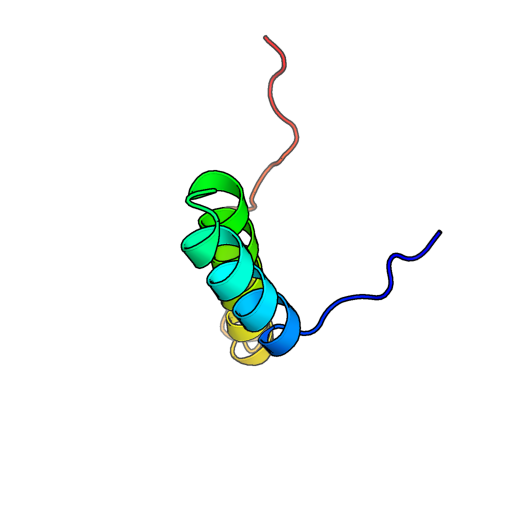Protein AF-A0A8H2PJ50-F1 (afdb_monomer)

Radius of gyration: 14.8 Å; Cα contacts (8 Å, |Δi|>4): 34; chains: 1; bounding box: 36×26×35 Å

Solvent-accessible surface area (backbone atoms only — not comparable to full-atom values): 3872 Å² total; per-residue (Å²): 132,83,71,82,80,72,48,44,68,53,24,46,53,49,15,52,52,28,47,75,70,70,36,58,65,61,12,50,53,27,42,51,50,21,51,53,50,50,47,58,74,68,57,54,79,92,74,58,55,73,91,75,49,78,74,85,74,79,78,67,79,89,119

Nearest PDB structures (foldseek):
  3j8c-assembly1_C  TM=6.885E-01  e=2.198E+00  Homo sapiens
  1vh6-assembly1_B  TM=9.856E-01  e=9.569E+00  Bacillus subtilis
  6lbn-assembly2_B  TM=8.091E-01  e=5.048E+00  Homo sapiens
  6le6-assembly2_B  TM=8.163E-01  e=5.048E+00  Homo sapiens
  6lf0-assembly2_B  TM=7.662E-01  e=6.950E+00  Homo sapiens

Structure (mmCIF, N/CA/C/O backbone):
data_AF-A0A8H2PJ50-F1
#
_entry.id   A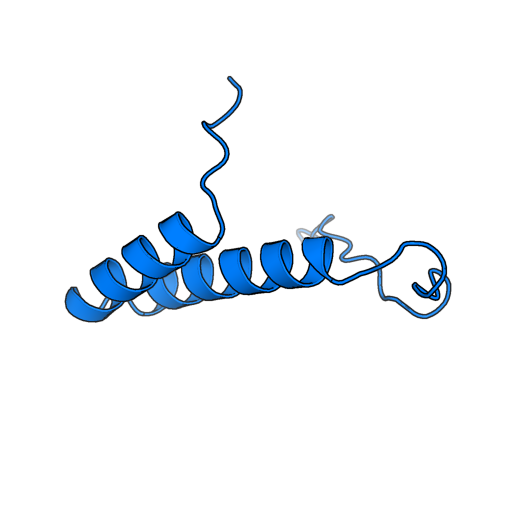F-A0A8H2PJ50-F1
#
loop_
_atom_site.group_PDB
_atom_site.id
_atom_site.type_symbol
_atom_site.label_atom_id
_atom_site.label_alt_id
_atom_site.label_comp_id
_atom_site.label_asym_id
_atom_site.label_entity_id
_atom_site.label_seq_id
_atom_site.pdbx_PDB_ins_code
_atom_site.Cartn_x
_atom_site.Cartn_y
_atom_site.Cartn_z
_atom_site.occupancy
_atom_site.B_iso_or_equiv
_atom_site.auth_seq_id
_atom_site.auth_comp_id
_atom_site.auth_asym_id
_atom_site.auth_atom_id
_atom_site.pdbx_PDB_model_num
ATOM 1 N N . MET A 1 1 ? 8.563 -21.219 7.081 1.00 34.00 1 MET A N 1
ATOM 2 C CA . MET A 1 1 ? 7.099 -21.048 7.021 1.00 34.00 1 MET A CA 1
ATOM 3 C C . MET A 1 1 ? 6.861 -19.934 6.019 1.00 34.00 1 MET A C 1
ATOM 5 O O . MET A 1 1 ? 7.260 -18.816 6.303 1.00 34.00 1 MET A O 1
ATOM 9 N N . LYS A 1 2 ? 6.412 -20.254 4.801 1.00 37.91 2 LYS A N 1
ATOM 10 C CA . LYS A 1 2 ? 6.093 -19.235 3.793 1.00 37.91 2 LYS A CA 1
ATOM 11 C C . LYS A 1 2 ? 4.779 -18.616 4.262 1.00 37.91 2 LYS A C 1
ATOM 13 O O . LYS A 1 2 ? 3.792 -19.343 4.361 1.00 37.91 2 LYS A O 1
ATOM 18 N N . THR A 1 3 ? 4.799 -17.360 4.691 1.00 46.47 3 THR A N 1
ATOM 19 C CA . THR A 1 3 ? 3.566 -16.588 4.865 1.00 46.47 3 THR A CA 1
ATOM 20 C C . THR A 1 3 ? 2.760 -16.743 3.581 1.00 46.47 3 THR A C 1
ATOM 22 O O . THR A 1 3 ? 3.342 -16.743 2.500 1.00 46.47 3 THR A O 1
ATOM 25 N N . ALA A 1 4 ? 1.456 -16.998 3.683 1.00 53.81 4 ALA A N 1
ATOM 26 C CA . ALA A 1 4 ? 0.604 -16.901 2.509 1.00 53.81 4 ALA A CA 1
ATOM 27 C C . ALA A 1 4 ? 0.775 -15.470 1.987 1.00 53.81 4 ALA A C 1
ATOM 29 O O . ALA A 1 4 ? 0.457 -14.530 2.715 1.00 53.81 4 ALA A O 1
ATOM 30 N N . ASP A 1 5 ? 1.403 -15.314 0.822 1.00 75.50 5 ASP A N 1
ATOM 31 C CA . ASP A 1 5 ? 1.709 -13.995 0.280 1.00 75.50 5 ASP A CA 1
ATOM 32 C C . ASP A 1 5 ? 0.374 -13.343 -0.095 1.00 75.50 5 ASP A C 1
ATOM 34 O O . ASP A 1 5 ? -0.280 -13.739 -1.060 1.00 75.50 5 ASP A O 1
ATOM 38 N N . MET A 1 6 ? -0.073 -12.416 0.752 1.00 87.62 6 MET A N 1
ATOM 39 C CA . MET A 1 6 ? -1.270 -11.614 0.533 1.00 87.62 6 MET A CA 1
ATOM 40 C C . MET A 1 6 ? -1.112 -10.801 -0.752 1.00 87.62 6 MET A C 1
ATOM 42 O O . MET A 1 6 ? -0.040 -10.254 -1.032 1.00 87.62 6 MET A O 1
ATOM 46 N N . THR A 1 7 ? -2.190 -10.724 -1.528 1.00 92.06 7 THR A N 1
ATOM 47 C CA . THR A 1 7 ? -2.231 -9.912 -2.747 1.00 92.06 7 THR A CA 1
ATOM 48 C C . THR A 1 7 ? -2.288 -8.417 -2.405 1.00 92.06 7 THR A C 1
ATOM 50 O O . THR A 1 7 ? -2.677 -8.054 -1.286 1.00 92.06 7 THR A O 1
ATOM 53 N N . PRO A 1 8 ? -1.954 -7.518 -3.350 1.00 92.06 8 PRO A N 1
ATOM 54 C CA . PRO A 1 8 ? -2.127 -6.079 -3.146 1.00 92.06 8 PRO A CA 1
ATOM 55 C C . PRO A 1 8 ? -3.561 -5.714 -2.741 1.00 92.06 8 PRO A C 1
ATOM 57 O O . PRO A 1 8 ? -3.781 -4.852 -1.887 1.00 92.06 8 PRO A O 1
ATOM 60 N N . GLU A 1 9 ? -4.549 -6.398 -3.321 1.00 95.00 9 GLU A N 1
ATOM 61 C CA . GLU A 1 9 ? -5.964 -6.23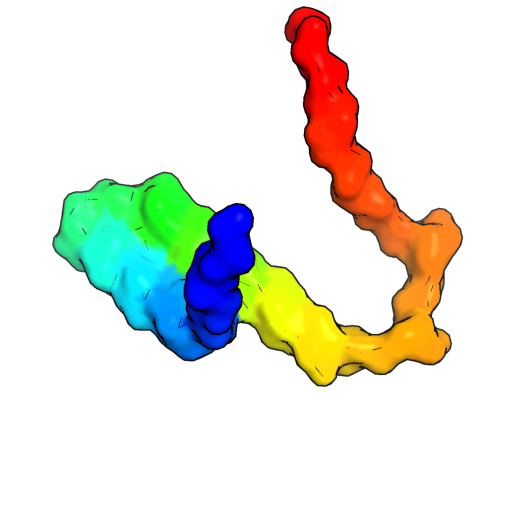1 -3.010 1.00 95.00 9 GLU A CA 1
ATOM 62 C C . GLU A 1 9 ? -6.276 -6.616 -1.557 1.00 95.00 9 GLU A C 1
ATOM 64 O O . GLU A 1 9 ? -6.972 -5.864 -0.868 1.00 95.00 9 GLU A O 1
ATOM 69 N N . ASP A 1 10 ? -5.719 -7.727 -1.066 1.00 96.25 10 ASP A N 1
ATOM 70 C CA . ASP A 1 10 ? -5.871 -8.159 0.331 1.00 96.25 10 ASP A CA 1
ATOM 71 C C . ASP A 1 10 ? -5.276 -7.124 1.293 1.00 96.25 10 ASP A C 1
ATOM 73 O O . ASP A 1 10 ? -5.887 -6.760 2.300 1.00 96.25 10 ASP A O 1
ATOM 77 N N . HIS A 1 11 ? -4.105 -6.575 0.960 1.00 94.56 11 HIS A N 1
ATOM 78 C CA . HIS A 1 11 ? -3.491 -5.509 1.745 1.00 94.56 11 HIS A CA 1
ATOM 79 C C . HIS A 1 11 ? -4.356 -4.239 1.780 1.00 94.56 11 HIS A C 1
ATOM 81 O O . HIS A 1 11 ? -4.467 -3.610 2.830 1.00 94.56 11 HIS A O 1
ATOM 87 N N . ILE A 1 12 ? -5.040 -3.873 0.692 1.00 96.56 12 ILE A N 1
ATOM 88 C CA . ILE A 1 12 ? -5.975 -2.733 0.696 1.00 96.56 12 ILE A CA 1
ATOM 89 C C . ILE A 1 12 ? -7.190 -3.000 1.597 1.00 96.56 12 ILE A C 1
ATOM 91 O O . ILE A 1 12 ? -7.671 -2.076 2.263 1.00 96.56 12 ILE A O 1
ATOM 95 N N . VAL A 1 13 ? -7.707 -4.233 1.618 1.00 97.50 13 VAL A N 1
ATOM 96 C CA . VAL A 1 13 ? -8.817 -4.622 2.504 1.00 97.50 13 VAL A CA 1
ATOM 97 C C . VAL A 1 13 ? -8.406 -4.467 3.967 1.00 97.50 13 VAL A C 1
ATOM 99 O O . VAL A 1 13 ? -9.105 -3.785 4.723 1.00 97.50 13 VAL A O 1
ATOM 102 N N . GLU A 1 14 ? -7.244 -4.996 4.345 1.00 97.12 14 GLU A N 1
ATOM 103 C CA . GLU A 1 14 ? -6.711 -4.846 5.702 1.00 97.12 14 GLU A CA 1
ATOM 104 C C . GLU A 1 14 ? -6.430 -3.380 6.051 1.00 97.12 14 GLU A C 1
ATOM 106 O O . GLU A 1 14 ? -6.812 -2.917 7.125 1.00 97.12 14 GLU A O 1
ATOM 111 N N . ALA A 1 15 ? -5.866 -2.593 5.127 1.00 96.00 15 ALA A N 1
ATOM 112 C CA . ALA A 1 15 ? -5.619 -1.170 5.356 1.00 96.00 15 ALA A CA 1
ATOM 113 C C . ALA A 1 15 ? -6.905 -0.405 5.717 1.00 96.00 15 ALA A C 1
ATOM 115 O O . ALA A 1 15 ? -6.915 0.414 6.638 1.00 96.00 15 ALA A O 1
ATOM 116 N N . LYS A 1 16 ? -8.016 -0.698 5.028 1.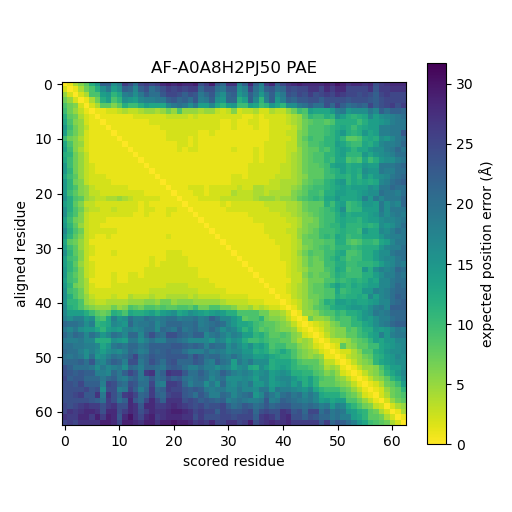00 97.31 16 LYS A N 1
ATOM 117 C CA . LYS A 1 16 ? -9.333 -0.112 5.326 1.00 97.31 16 LYS A CA 1
ATOM 118 C C . LYS A 1 16 ? -9.890 -0.602 6.663 1.00 97.31 16 LYS A C 1
ATOM 120 O O . LYS A 1 16 ? -10.471 0.197 7.397 1.00 97.31 16 LYS A O 1
ATOM 125 N N . SER A 1 17 ? -9.706 -1.885 6.976 1.00 97.88 17 SER A N 1
ATOM 126 C CA . SER A 1 17 ? -10.108 -2.478 8.256 1.00 97.88 17 SER A CA 1
ATOM 127 C C . SER A 1 17 ? -9.410 -1.785 9.430 1.00 97.88 17 SER A C 1
ATOM 129 O O . SER A 1 17 ? -10.081 -1.287 10.335 1.00 97.88 17 SER A O 1
ATOM 131 N N . TYR A 1 18 ? -8.081 -1.654 9.378 1.00 97.12 18 TYR A N 1
ATOM 132 C CA . TYR A 1 18 ? -7.290 -0.981 10.413 1.00 97.12 18 TYR A CA 1
ATOM 133 C C . TYR A 1 18 ? -7.600 0.513 10.521 1.00 97.12 18 TYR A C 1
ATOM 135 O O . TYR A 1 18 ? -7.728 1.036 11.629 1.00 97.12 18 TYR A O 1
ATOM 143 N N . ALA A 1 19 ? -7.834 1.196 9.395 1.00 95.19 19 ALA A N 1
ATOM 144 C CA . ALA A 1 19 ? -8.270 2.592 9.412 1.00 95.19 19 ALA A CA 1
ATOM 145 C C . ALA A 1 19 ? -9.614 2.763 10.144 1.00 95.19 19 ALA A C 1
ATOM 147 O O . ALA A 1 19 ? 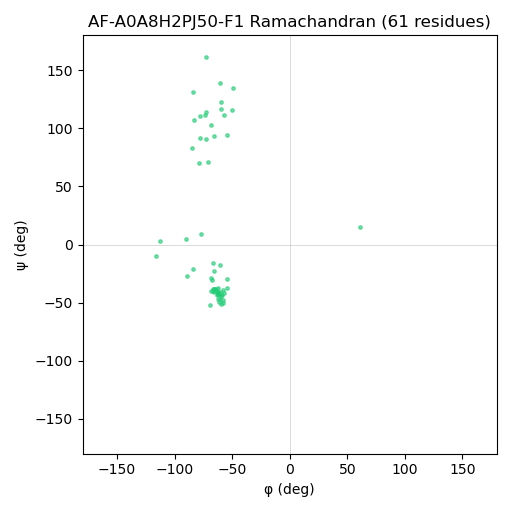-9.768 3.700 10.928 1.00 95.19 19 ALA A O 1
ATOM 148 N N . GLY A 1 20 ? -10.562 1.838 9.941 1.00 96.38 20 GLY A N 1
ATOM 149 C CA . GLY A 1 20 ? -11.842 1.807 10.659 1.00 96.38 20 GLY A CA 1
ATOM 150 C C . GLY A 1 20 ? -11.708 1.523 12.160 1.00 96.38 20 GLY A C 1
ATOM 151 O O . GLY A 1 20 ? -12.572 1.920 12.937 1.00 96.38 20 GLY A O 1
ATOM 152 N N . GLN A 1 21 ? -10.610 0.891 12.573 1.00 97.38 21 GLN A N 1
ATOM 153 C CA . GLN A 1 21 ? -10.251 0.642 13.973 1.00 97.38 21 GLN A CA 1
ATOM 154 C C . GLN A 1 21 ? -9.408 1.777 14.586 1.00 97.38 21 GLN A C 1
ATOM 156 O O . GLN A 1 21 ? -8.969 1.664 15.728 1.00 97.38 21 GLN A O 1
ATOM 161 N N . CYS A 1 22 ? -9.179 2.870 13.847 1.00 96.62 22 CYS A N 1
ATOM 162 C CA . CYS A 1 22 ? -8.272 3.965 14.205 1.00 96.62 22 CYS A CA 1
ATOM 163 C C . CYS A 1 22 ? -6.794 3.554 14.373 1.00 96.62 22 CYS A C 1
ATOM 165 O O . CYS A 1 22 ? -6.000 4.350 14.878 1.00 96.62 22 CYS A O 1
ATOM 167 N N . ASP A 1 23 ? -6.397 2.371 13.897 1.00 97.31 23 ASP A N 1
ATOM 168 C CA . ASP A 1 23 ? -4.997 1.948 13.841 1.00 97.31 23 ASP A CA 1
ATOM 169 C C . ASP A 1 23 ? -4.349 2.471 12.554 1.00 97.31 23 ASP A C 1
ATOM 171 O O . ASP A 1 23 ? -4.270 1.803 11.520 1.00 97.31 23 ASP A O 1
ATOM 175 N N . GLN A 1 24 ? -3.916 3.731 12.609 1.00 95.81 24 GLN A N 1
ATOM 176 C CA . GLN A 1 24 ? -3.331 4.410 11.452 1.00 95.81 24 GLN A CA 1
ATOM 177 C C . GLN A 1 24 ? -1.978 3.824 11.047 1.00 95.81 24 GLN A C 1
ATOM 179 O O . GLN A 1 24 ? -1.630 3.870 9.869 1.00 95.81 24 GLN A O 1
ATOM 184 N N . GLN A 1 25 ? -1.223 3.265 11.996 1.00 96.19 25 GLN A N 1
ATOM 185 C CA . GLN A 1 25 ? 0.079 2.680 11.702 1.00 96.19 25 GLN A CA 1
ATOM 186 C C . GLN A 1 25 ? -0.095 1.409 10.871 1.00 96.19 25 GLN A C 1
ATOM 188 O O . GLN A 1 25 ? 0.476 1.317 9.784 1.00 96.19 25 GLN A O 1
ATOM 193 N N . ALA A 1 26 ? -0.934 0.473 11.326 1.00 93.06 26 ALA A N 1
ATOM 194 C CA . ALA A 1 26 ? -1.211 -0.750 10.578 1.00 93.06 26 ALA A CA 1
ATOM 195 C C . ALA A 1 26 ? -1.864 -0.445 9.221 1.00 93.06 26 ALA A C 1
ATOM 197 O O . ALA A 1 26 ? -1.463 -1.008 8.198 1.00 93.06 26 ALA A O 1
ATOM 198 N N . ALA A 1 27 ? -2.796 0.514 9.178 1.00 95.56 27 ALA A N 1
ATOM 199 C CA . ALA A 1 27 ? -3.429 0.942 7.934 1.00 95.56 27 ALA A CA 1
ATOM 200 C C . ALA A 1 27 ? -2.410 1.440 6.895 1.00 95.56 27 ALA A C 1
ATOM 202 O O . ALA A 1 27 ? -2.434 1.013 5.738 1.00 95.56 27 ALA A O 1
ATOM 203 N N . GLN A 1 28 ? -1.486 2.311 7.310 1.00 96.19 28 GLN A N 1
ATOM 204 C CA . GLN A 1 28 ? -0.435 2.838 6.438 1.00 96.19 28 GLN A CA 1
ATOM 205 C C . GLN A 1 28 ? 0.544 1.751 5.999 1.00 96.19 28 GLN A C 1
ATOM 207 O O . GLN A 1 28 ? 0.911 1.712 4.826 1.00 96.19 28 GLN A O 1
ATOM 212 N N . THR A 1 29 ? 0.937 0.846 6.900 1.00 95.69 29 THR A N 1
ATOM 213 C CA . THR A 1 29 ? 1.821 -0.276 6.559 1.00 95.69 29 THR A CA 1
ATOM 214 C C . THR A 1 29 ? 1.213 -1.142 5.461 1.00 95.69 29 THR A C 1
ATOM 216 O O . THR A 1 29 ? 1.863 -1.377 4.444 1.00 95.69 29 THR A O 1
ATOM 219 N N . HIS A 1 30 ? -0.043 -1.561 5.612 1.00 95.19 30 HIS A N 1
ATOM 220 C CA . HIS A 1 30 ? -0.718 -2.365 4.594 1.00 95.19 30 HIS A CA 1
ATOM 221 C C . HIS A 1 30 ? -0.889 -1.604 3.270 1.00 95.19 30 HIS A C 1
ATOM 223 O O . HIS A 1 30 ? -0.633 -2.166 2.206 1.00 95.19 30 HIS A O 1
ATOM 229 N N . ALA A 1 31 ? -1.236 -0.314 3.312 1.00 93.75 31 ALA A N 1
ATOM 230 C CA . ALA A 1 31 ? -1.344 0.502 2.103 1.00 93.75 31 ALA A CA 1
ATOM 231 C C . ALA A 1 31 ? -0.006 0.617 1.348 1.00 93.75 31 ALA A C 1
ATOM 233 O O . ALA A 1 31 ? 0.022 0.491 0.125 1.00 93.75 31 ALA A O 1
ATOM 234 N N . LEU A 1 32 ? 1.107 0.817 2.062 1.00 95.06 32 LEU A N 1
ATOM 235 C CA . LEU A 1 32 ? 2.440 0.910 1.461 1.00 95.06 32 LEU A CA 1
ATOM 236 C C . LEU A 1 32 ? 2.891 -0.415 0.841 1.00 95.06 32 LEU A C 1
ATOM 238 O O . LEU A 1 32 ? 3.477 -0.398 -0.240 1.00 95.06 32 LEU A O 1
ATOM 242 N N . ILE A 1 33 ? 2.584 -1.551 1.475 1.00 91.56 33 ILE A N 1
ATOM 243 C CA . ILE A 1 33 ? 2.882 -2.874 0.907 1.00 91.56 33 ILE A CA 1
ATOM 244 C C . ILE A 1 33 ? 2.115 -3.076 -0.406 1.00 91.56 33 ILE A C 1
ATOM 246 O O . ILE A 1 33 ? 2.726 -3.437 -1.410 1.00 91.56 33 ILE A O 1
ATOM 250 N N . ALA A 1 34 ? 0.813 -2.767 -0.435 1.00 90.88 34 ALA A N 1
ATOM 251 C CA .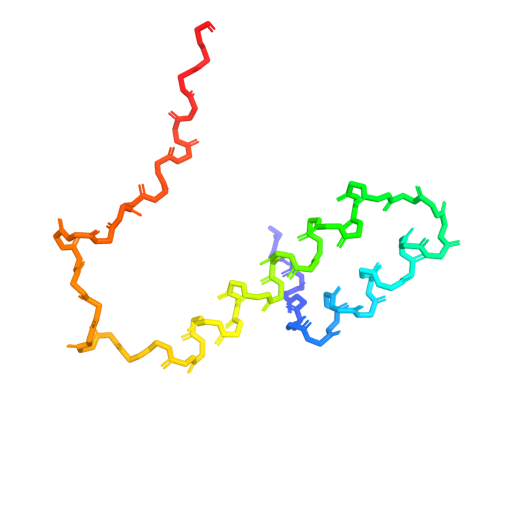 ALA A 1 34 ? 0.010 -2.873 -1.655 1.00 90.88 34 ALA A CA 1
ATOM 252 C C . ALA A 1 34 ? 0.570 -2.000 -2.791 1.00 90.88 34 ALA A C 1
ATOM 254 O O . ALA A 1 34 ? 0.676 -2.448 -3.931 1.00 90.88 34 ALA A O 1
ATOM 255 N N . ILE A 1 35 ? 0.967 -0.759 -2.481 1.00 89.62 35 ILE A N 1
ATOM 256 C CA . ILE A 1 35 ? 1.590 0.150 -3.453 1.00 89.62 35 ILE A CA 1
ATOM 257 C C . ILE A 1 35 ? 2.896 -0.445 -3.987 1.00 89.62 35 ILE A C 1
ATOM 259 O O . ILE A 1 35 ? 3.096 -0.456 -5.198 1.00 89.62 35 ILE A O 1
ATOM 263 N N . ALA A 1 36 ? 3.767 -0.956 -3.113 1.00 87.56 36 ALA A N 1
ATOM 264 C CA . ALA A 1 36 ? 5.036 -1.553 -3.521 1.00 87.56 36 ALA A CA 1
ATOM 265 C C . ALA A 1 36 ? 4.828 -2.753 -4.460 1.00 87.56 36 ALA A C 1
ATOM 267 O O . ALA A 1 36 ? 5.473 -2.828 -5.503 1.00 87.56 36 ALA A O 1
ATOM 268 N N . GLN A 1 37 ? 3.877 -3.634 -4.143 1.00 86.81 37 GLN A N 1
ATOM 269 C CA . GLN A 1 37 ? 3.554 -4.786 -4.985 1.00 86.81 37 GLN A CA 1
ATOM 270 C C . GLN A 1 37 ? 2.933 -4.368 -6.332 1.00 86.81 37 GLN A C 1
ATOM 272 O O . GLN A 1 37 ? 3.295 -4.917 -7.370 1.00 86.81 37 GLN A O 1
ATOM 277 N N . TYR A 1 38 ? 2.046 -3.364 -6.372 1.00 88.44 38 TYR A N 1
ATOM 278 C CA . TYR A 1 38 ? 1.538 -2.840 -7.650 1.00 88.44 38 TYR A CA 1
ATOM 279 C C . TYR A 1 38 ? 2.634 -2.198 -8.496 1.00 88.44 38 TYR A C 1
ATOM 281 O O . TYR A 1 38 ? 2.636 -2.351 -9.716 1.00 88.44 38 TYR A O 1
ATOM 289 N N . LEU A 1 39 ? 3.567 -1.483 -7.866 1.00 84.44 39 LEU A N 1
ATOM 290 C CA . LEU A 1 39 ? 4.723 -0.943 -8.569 1.00 84.44 39 LEU A CA 1
ATOM 291 C C . LEU A 1 39 ? 5.577 -2.074 -9.143 1.00 84.44 39 LEU A C 1
ATOM 293 O O . LEU A 1 39 ? 5.946 -1.986 -10.306 1.00 84.44 39 LEU A O 1
ATOM 297 N N . GLU A 1 40 ? 5.814 -3.158 -8.404 1.00 81.19 40 GLU A N 1
ATOM 298 C CA . GLU A 1 40 ? 6.531 -4.337 -8.913 1.00 81.19 40 GLU A CA 1
ATOM 299 C C . GLU A 1 40 ? 5.851 -4.950 -10.151 1.00 81.19 40 GLU A C 1
ATOM 301 O O . GLU A 1 40 ? 6.531 -5.298 -11.113 1.00 81.19 40 GLU A O 1
ATOM 306 N N . LEU A 1 41 ? 4.513 -5.002 -10.186 1.00 79.25 41 LEU A N 1
ATOM 307 C CA . LEU A 1 41 ? 3.756 -5.474 -11.357 1.00 79.25 41 LEU A CA 1
ATOM 308 C C . LEU A 1 41 ? 3.867 -4.542 -12.577 1.00 79.25 41 LEU A C 1
ATOM 310 O O . LEU A 1 41 ? 3.754 -4.994 -13.718 1.00 79.25 41 LEU A O 1
ATOM 314 N N . LEU A 1 42 ? 4.039 -3.237 -12.351 1.00 75.00 42 LEU A N 1
ATOM 315 C CA . LEU A 1 42 ? 4.139 -2.221 -13.405 1.00 75.00 42 LEU A CA 1
ATOM 316 C C . LEU A 1 42 ? 5.577 -2.007 -13.887 1.00 75.00 42 LEU A C 1
ATOM 318 O O . LEU A 1 42 ? 5.799 -1.584 -15.026 1.00 75.00 42 LEU A O 1
ATOM 322 N N . VAL A 1 43 ? 6.552 -2.278 -13.026 1.00 70.31 43 VAL A N 1
ATOM 323 C CA . VAL A 1 43 ? 7.969 -2.122 -13.313 1.00 70.31 43 VAL A CA 1
ATOM 324 C C . VAL A 1 43 ? 8.404 -3.221 -14.274 1.00 70.31 43 VAL A C 1
ATOM 326 O O . VAL A 1 43 ? 8.448 -4.403 -13.946 1.00 70.31 43 VAL A O 1
ATOM 329 N N . ARG A 1 44 ? 8.790 -2.819 -15.487 1.00 61.12 44 ARG A N 1
ATOM 330 C CA . ARG A 1 44 ? 9.555 -3.703 -16.365 1.00 61.12 44 ARG A CA 1
ATOM 331 C C . ARG A 1 44 ? 11.033 -3.592 -15.988 1.00 61.12 44 ARG A C 1
ATOM 333 O O . ARG A 1 44 ? 11.537 -2.466 -15.935 1.00 61.12 44 ARG A O 1
ATOM 340 N N . PRO A 1 45 ? 11.750 -4.712 -15.792 1.00 60.16 45 PRO A N 1
ATOM 341 C CA . PRO A 1 45 ? 13.154 -4.703 -15.368 1.00 60.16 45 PRO A CA 1
ATOM 342 C C . PRO A 1 45 ? 14.061 -3.865 -16.278 1.00 60.16 45 PRO A C 1
ATOM 344 O O . PRO A 1 45 ? 15.037 -3.282 -15.825 1.00 60.16 45 PRO A O 1
ATOM 347 N N . GLU A 1 46 ? 13.705 -3.771 -17.560 1.00 60.16 46 GLU A N 1
ATOM 348 C CA . GLU A 1 46 ? 14.419 -3.021 -18.597 1.00 60.16 46 GLU A CA 1
ATOM 349 C C . GLU A 1 46 ? 14.424 -1.491 -18.413 1.00 60.16 46 GLU A C 1
ATOM 351 O O . GLU A 1 46 ? 15.253 -0.820 -19.024 1.00 60.16 46 GLU A O 1
ATOM 356 N N . TYR A 1 47 ? 13.547 -0.935 -17.567 1.00 57.81 47 TYR A N 1
ATOM 357 C CA . TYR A 1 47 ? 13.468 0.509 -17.288 1.00 57.81 47 TYR A CA 1
ATOM 358 C C . TYR A 1 47 ? 13.881 0.887 -15.859 1.00 57.81 47 TYR A C 1
ATOM 360 O O . TYR A 1 47 ? 13.807 2.061 -15.493 1.00 57.81 47 TYR A O 1
ATOM 368 N N . VAL A 1 48 ? 14.317 -0.079 -15.047 1.00 62.62 48 VAL A N 1
ATOM 369 C CA . VAL A 1 48 ? 14.865 0.201 -13.716 1.00 62.62 48 VAL A CA 1
ATOM 370 C C . VAL A 1 48 ? 16.326 0.583 -13.876 1.00 62.62 48 VAL A C 1
ATOM 372 O O . VAL A 1 48 ? 17.178 -0.268 -14.128 1.00 62.62 48 VAL A O 1
ATOM 375 N N . ASP A 1 49 ? 16.633 1.866 -13.704 1.00 65.25 49 ASP A N 1
ATOM 376 C CA . ASP A 1 49 ? 18.019 2.285 -13.537 1.00 65.25 49 ASP A CA 1
ATOM 377 C C . ASP A 1 49 ? 18.501 1.856 -12.149 1.00 65.25 49 ASP A C 1
ATOM 379 O O . ASP A 1 49 ? 18.354 2.570 -11.156 1.00 65.25 49 ASP A O 1
ATOM 383 N N . VAL A 1 50 ? 19.063 0.653 -12.080 1.00 61.16 50 VAL A N 1
ATOM 384 C CA . VAL A 1 50 ? 19.617 0.064 -10.855 1.00 61.16 50 VAL A CA 1
ATOM 385 C C . VAL A 1 50 ? 20.762 0.883 -10.252 1.00 61.16 50 VAL A C 1
ATOM 387 O O . VAL A 1 50 ? 21.062 0.707 -9.077 1.00 61.16 50 VAL A O 1
ATOM 390 N N . ASN A 1 51 ? 21.385 1.791 -11.014 1.00 62.72 51 ASN A N 1
ATOM 391 C CA . ASN A 1 51 ? 22.458 2.652 -10.508 1.00 62.72 51 ASN A CA 1
ATOM 392 C C . ASN A 1 51 ? 21.922 3.901 -9.791 1.00 62.72 51 ASN A C 1
ATOM 394 O O . ASN A 1 51 ? 22.641 4.497 -8.993 1.00 62.72 51 ASN A O 1
ATOM 398 N N . HIS A 1 52 ? 20.671 4.291 -10.063 1.00 56.16 52 HIS A N 1
ATOM 399 C CA . HIS A 1 52 ? 20.010 5.453 -9.455 1.00 56.16 52 HIS A CA 1
ATOM 400 C C . HIS A 1 52 ? 18.788 5.093 -8.608 1.00 56.16 52 HIS A C 1
ATOM 402 O O . HIS A 1 52 ? 18.263 5.952 -7.902 1.00 56.1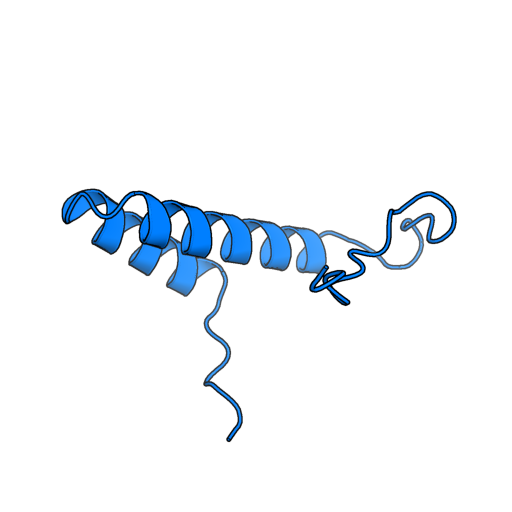6 52 HIS A O 1
ATOM 408 N N . THR A 1 53 ? 18.328 3.843 -8.656 1.00 56.41 53 THR A N 1
ATOM 409 C CA . THR A 1 53 ? 17.298 3.342 -7.749 1.00 56.41 53 THR A CA 1
ATOM 410 C C . THR A 1 53 ? 17.975 3.056 -6.414 1.00 56.41 53 THR A C 1
ATOM 412 O O . THR A 1 53 ? 18.789 2.133 -6.350 1.00 56.41 53 THR A O 1
ATOM 415 N N . PRO A 1 54 ? 17.699 3.828 -5.347 1.00 57.31 54 PRO A N 1
ATOM 416 C CA . PRO A 1 54 ? 18.269 3.528 -4.048 1.00 57.31 54 PRO A CA 1
ATOM 417 C C . PRO A 1 54 ? 17.815 2.126 -3.645 1.00 57.31 54 PRO A C 1
ATOM 419 O O . PRO A 1 54 ? 16.619 1.867 -3.493 1.00 57.31 54 PRO A O 1
ATOM 422 N N . ALA A 1 55 ? 18.771 1.210 -3.502 1.00 59.94 55 ALA A N 1
ATOM 423 C CA . ALA A 1 55 ? 18.504 -0.045 -2.833 1.00 59.94 55 ALA A CA 1
ATOM 424 C C . ALA A 1 55 ? 18.050 0.313 -1.416 1.00 59.94 55 ALA A C 1
ATOM 426 O O . ALA A 1 55 ? 18.752 1.028 -0.699 1.00 59.94 55 ALA A O 1
ATOM 427 N N . LEU A 1 56 ? 16.856 -0.135 -1.031 1.00 53.53 56 LEU A N 1
ATOM 428 C CA . LEU A 1 56 ? 16.446 -0.076 0.363 1.00 53.53 56 LEU A CA 1
ATOM 429 C C . LEU A 1 56 ? 17.374 -1.019 1.134 1.00 53.53 56 LEU A C 1
ATOM 431 O O . LEU A 1 56 ? 17.151 -2.227 1.185 1.00 53.53 56 LEU A O 1
ATOM 435 N N . ASP A 1 57 ? 18.455 -0.470 1.675 1.00 56.03 57 ASP A N 1
ATOM 436 C CA . ASP A 1 57 ? 19.329 -1.178 2.590 1.00 56.03 57 ASP A CA 1
ATOM 437 C C . ASP A 1 57 ? 18.659 -1.206 3.966 1.00 56.03 57 ASP A C 1
ATOM 439 O O . ASP A 1 57 ? 18.768 -0.286 4.774 1.00 56.03 57 ASP A O 1
ATOM 443 N N . TRP A 1 58 ? 17.895 -2.272 4.204 1.00 52.66 58 TRP A N 1
ATOM 444 C CA . TRP A 1 58 ? 17.278 -2.560 5.498 1.00 52.66 58 TRP A CA 1
ATOM 445 C C . TRP A 1 58 ? 18.280 -3.139 6.503 1.00 52.66 58 TRP A C 1
ATOM 447 O O . TRP A 1 58 ? 17.853 -3.591 7.572 1.00 52.66 58 TRP A O 1
ATOM 457 N N . SER A 1 59 ? 19.590 -3.153 6.209 1.00 55.50 59 SER A N 1
ATOM 458 C CA . SER A 1 59 ? 20.608 -3.387 7.234 1.00 55.50 59 SER A CA 1
ATOM 459 C C . SER A 1 59 ? 20.677 -2.160 8.142 1.00 55.50 59 SER A C 1
ATOM 461 O O . SER A 1 59 ? 21.585 -1.3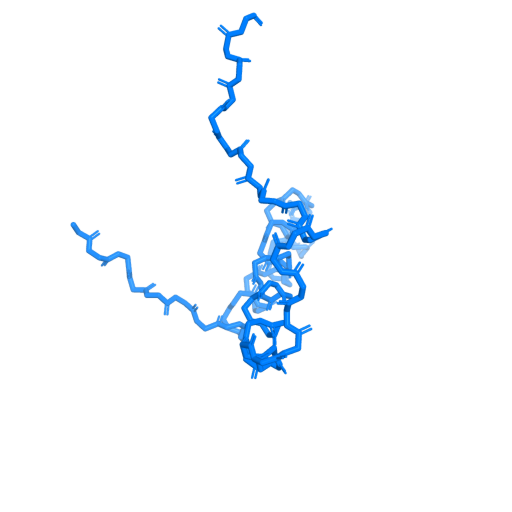42 8.107 1.00 55.50 59 SER A O 1
ATOM 463 N N . GLY A 1 60 ? 19.622 -2.000 8.942 1.00 48.84 60 GLY A N 1
ATOM 464 C CA . GLY A 1 60 ? 19.525 -0.962 9.941 1.00 48.84 60 GLY A CA 1
ATOM 465 C C . GLY A 1 60 ? 20.794 -0.977 10.773 1.00 48.84 60 GLY A C 1
ATOM 466 O O . GLY A 1 60 ? 21.078 -1.959 11.465 1.00 48.84 60 GLY A O 1
ATOM 467 N N . ASP A 1 61 ? 21.532 0.121 10.672 1.00 47.62 61 ASP A N 1
ATOM 468 C CA . ASP A 1 61 ? 22.530 0.534 11.633 1.00 47.62 61 ASP A CA 1
ATOM 469 C C . ASP A 1 61 ? 21.822 0.584 12.993 1.00 47.62 61 ASP A C 1
ATOM 471 O O . ASP A 1 61 ? 21.088 1.516 13.324 1.00 47.62 61 ASP A O 1
ATOM 475 N N . ARG A 1 62 ? 21.919 -0.522 13.733 1.00 53.12 62 ARG A N 1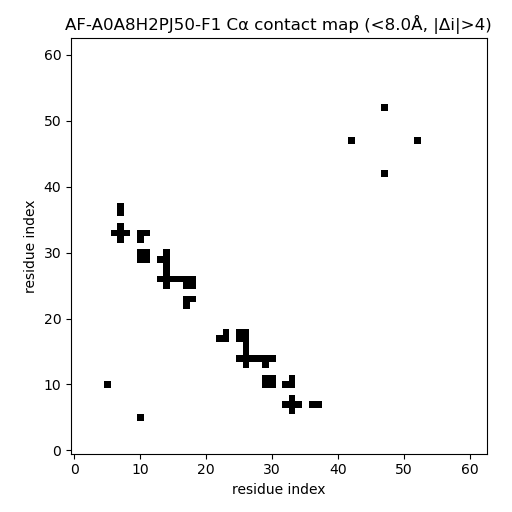
ATOM 476 C CA . ARG A 1 62 ? 21.539 -0.602 15.141 1.00 53.12 62 ARG A CA 1
ATOM 477 C C . ARG A 1 62 ? 22.680 0.027 15.934 1.00 53.12 62 ARG A C 1
ATOM 479 O O . ARG A 1 62 ? 23.430 -0.696 16.588 1.00 53.12 62 ARG A O 1
ATOM 486 N N . SER A 1 63 ? 22.815 1.342 15.819 1.00 41.16 63 SER A N 1
ATOM 487 C CA . SER A 1 63 ? 23.696 2.162 16.652 1.00 41.16 63 SER A CA 1
ATOM 488 C C . SER A 1 63 ? 22.872 2.967 17.648 1.00 41.16 63 SER A C 1
ATOM 490 O O . SER A 1 63 ? 21.836 3.537 17.236 1.00 41.16 63 SER A O 1
#

Foldseek 3Di:
DPDPPDALVRLCVQLVVCVVVVNNVSNVVSNVVSVVRVVVVVDDVVPDPPVPPDDPPPPDPPD

Mean predicted aligned error: 10.36 Å

Secondary structure (DSSP, 8-state):
-------HHHHHHHHHHHHHTT-HHHHHHHHHHHHHHHHHHH--GGG--TTTS----------

pLDDT: mean 77.44, std 19.61, range [34.0, 97.88]

Organism: NCBI:txid1226753

Sequence (63 aa):
MKTADMTPEDHIVEAKSYAGQCDQQAAQTHALIAIAQYLELLVRPEYVDVNHTPALDWSGDRS